Protein AF-A0A7K2YWH5-F1 (afdb_monomer_lite)

Structure (mmCIF, N/CA/C/O backbone):
data_AF-A0A7K2YWH5-F1
#
_entry.id   AF-A0A7K2YWH5-F1
#
loop_
_atom_site.group_PDB
_atom_site.id
_atom_site.type_symbol
_atom_site.label_atom_id
_atom_site.label_alt_id
_atom_site.label_comp_id
_atom_site.label_asym_id
_atom_site.label_entity_id
_atom_site.label_seq_id
_atom_site.pdbx_PDB_ins_code
_atom_site.Cartn_x
_atom_site.Cartn_y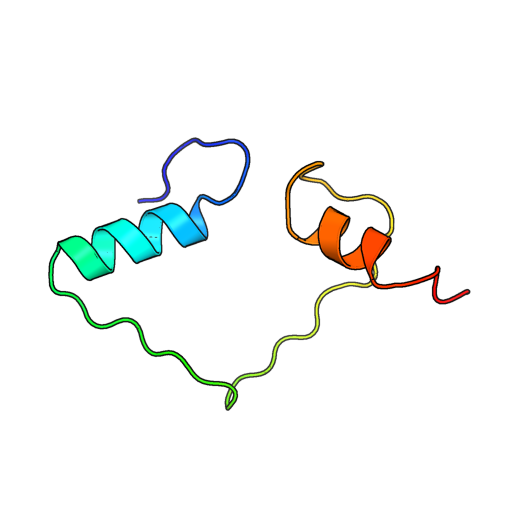
_atom_site.Cartn_z
_atom_site.occupancy
_atom_site.B_iso_or_equiv
_atom_site.auth_seq_id
_atom_site.auth_comp_id
_atom_site.auth_asym_id
_atom_site.auth_atom_id
_atom_site.pdbx_PDB_model_num
ATOM 1 N N . GLY A 1 1 ? 2.178 7.606 9.880 1.00 86.50 1 GLY A N 1
ATOM 2 C CA . GLY A 1 1 ? 2.764 7.963 8.570 1.00 86.50 1 GLY A CA 1
ATOM 3 C C . GLY A 1 1 ? 3.108 6.700 7.806 1.00 86.50 1 GLY A C 1
ATOM 4 O O . GLY A 1 1 ? 2.778 5.625 8.294 1.00 86.50 1 GLY A O 1
ATOM 5 N N . PHE A 1 2 ? 3.751 6.81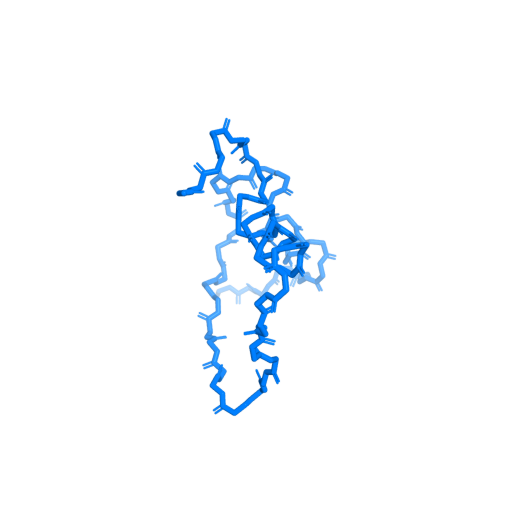3 6.643 1.00 93.25 2 PHE A N 1
ATOM 6 C CA . PHE A 1 2 ? 4.249 5.652 5.896 1.00 93.25 2 PHE A CA 1
ATOM 7 C C . PHE A 1 2 ? 5.507 5.077 6.553 1.00 93.25 2 PHE A C 1
ATOM 9 O O . PHE A 1 2 ? 6.351 5.828 7.043 1.00 93.25 2 PHE A O 1
ATOM 16 N N . ALA A 1 3 ? 5.618 3.749 6.577 1.00 92.56 3 ALA A N 1
ATOM 17 C CA . ALA A 1 3 ? 6.830 3.079 7.033 1.00 92.56 3 ALA A CA 1
ATOM 18 C C . ALA A 1 3 ? 7.953 3.263 5.992 1.00 92.56 3 ALA A C 1
ATOM 20 O O . ALA A 1 3 ? 7.660 3.225 4.796 1.00 92.56 3 ALA A O 1
ATOM 21 N N . PRO A 1 4 ? 9.224 3.426 6.403 1.00 92.38 4 PRO A N 1
ATOM 22 C CA . PRO A 1 4 ? 10.355 3.580 5.488 1.00 92.38 4 PRO A CA 1
ATOM 23 C C . PRO A 1 4 ? 10.791 2.221 4.915 1.00 92.38 4 PRO A C 1
ATOM 25 O O . PRO A 1 4 ? 11.887 1.735 5.185 1.00 92.38 4 PRO A O 1
ATOM 28 N N . ILE A 1 5 ? 9.904 1.575 4.160 1.00 90.88 5 ILE A N 1
ATOM 29 C CA . ILE A 1 5 ? 10.156 0.296 3.491 1.00 90.88 5 ILE A CA 1
ATOM 30 C C . ILE A 1 5 ? 10.296 0.501 1.986 1.00 90.88 5 ILE A C 1
ATOM 32 O O . ILE A 1 5 ? 9.726 1.426 1.420 1.00 90.88 5 ILE A O 1
ATOM 36 N N . ALA A 1 6 ? 11.072 -0.367 1.337 1.00 86.88 6 ALA A N 1
ATOM 37 C CA . ALA A 1 6 ? 11.408 -0.208 -0.076 1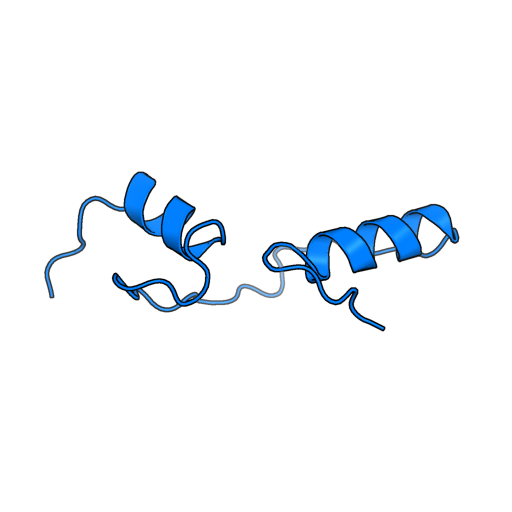.00 86.88 6 ALA A CA 1
ATOM 38 C C . ALA A 1 6 ? 10.203 -0.380 -1.016 1.00 86.88 6 ALA A C 1
ATOM 40 O O . ALA A 1 6 ? 10.186 0.199 -2.100 1.00 86.88 6 ALA A O 1
ATOM 41 N N . VAL A 1 7 ? 9.231 -1.212 -0.625 1.00 89.38 7 VAL A N 1
ATOM 42 C CA . VAL A 1 7 ? 8.031 -1.514 -1.411 1.00 89.38 7 VAL A CA 1
ATOM 43 C C . VAL A 1 7 ? 6.851 -1.784 -0.483 1.00 89.38 7 VAL A C 1
ATOM 45 O O . VAL A 1 7 ? 6.982 -2.532 0.486 1.00 89.38 7 VAL A O 1
ATOM 48 N N . GLY A 1 8 ? 5.684 -1.247 -0.842 1.00 90.31 8 GLY A N 1
ATOM 49 C CA . GLY A 1 8 ? 4.406 -1.587 -0.217 1.00 90.31 8 GLY A CA 1
ATOM 50 C C . GLY A 1 8 ? 4.103 -0.774 1.037 1.00 90.31 8 GLY A C 1
ATOM 51 O O . GLY A 1 8 ? 3.401 -1.265 1.926 1.00 90.31 8 GLY A O 1
ATOM 52 N N . GLU A 1 9 ? 4.630 0.450 1.141 1.00 94.50 9 GLU A N 1
ATOM 53 C CA . GLU A 1 9 ? 4.365 1.336 2.274 1.00 94.50 9 GLU A CA 1
ATOM 54 C C . GLU A 1 9 ? 2.872 1.664 2.428 1.00 94.50 9 GLU A C 1
ATOM 56 O O . GLU A 1 9 ? 2.369 1.790 3.547 1.00 94.50 9 GLU A O 1
ATOM 61 N N . ASP A 1 10 ? 2.147 1.741 1.314 1.00 92.69 10 ASP A N 1
ATOM 62 C CA . ASP A 1 10 ? 0.702 1.943 1.246 1.00 92.69 10 ASP A CA 1
ATOM 63 C C . ASP A 1 10 ? -0.083 0.758 1.811 1.00 92.69 10 ASP A C 1
ATOM 65 O O . ASP A 1 10 ? -0.971 0.933 2.649 1.00 92.69 10 ASP A O 1
ATOM 69 N N . ARG A 1 11 ? 0.293 -0.462 1.431 1.00 93.56 11 ARG A N 1
ATOM 70 C CA . ARG A 1 11 ? -0.281 -1.698 1.958 1.00 93.56 11 ARG A CA 1
ATOM 71 C C . ARG A 1 11 ? -0.016 -1.826 3.457 1.00 93.56 11 ARG A C 1
ATOM 73 O O . ARG A 1 11 ? -0.922 -2.211 4.195 1.00 93.56 11 ARG A O 1
ATOM 80 N N . ALA A 1 12 ? 1.188 -1.474 3.908 1.00 95.81 12 ALA A N 1
ATOM 81 C CA . ALA A 1 12 ? 1.535 -1.463 5.325 1.00 95.81 12 ALA A CA 1
ATOM 82 C C . ALA A 1 12 ? 0.691 -0.444 6.110 1.00 95.81 12 ALA 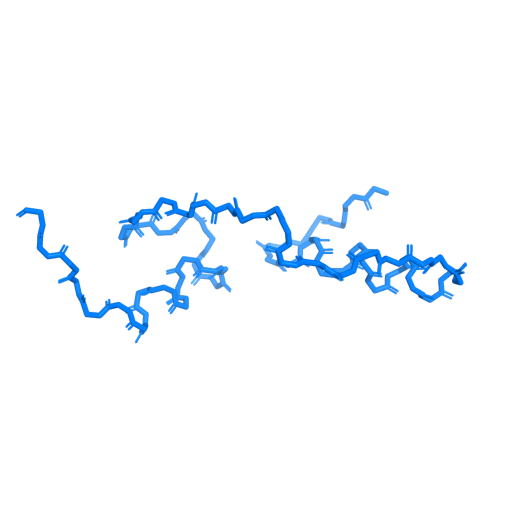A C 1
ATOM 84 O O . ALA A 1 12 ? 0.153 -0.775 7.166 1.00 95.81 12 ALA A O 1
ATOM 85 N N . LEU A 1 13 ? 0.506 0.768 5.575 1.00 96.62 13 LEU A N 1
ATOM 86 C CA . LEU A 1 13 ? -0.347 1.786 6.190 1.00 96.62 13 LEU A CA 1
ATOM 87 C C . LEU A 1 13 ? -1.799 1.308 6.319 1.00 96.62 13 LEU A C 1
ATOM 89 O O . LEU A 1 13 ? -2.404 1.443 7.381 1.00 96.62 13 LEU A O 1
ATOM 93 N N . VAL A 1 14 ? -2.352 0.729 5.254 1.00 97.00 14 VAL A N 1
ATOM 94 C CA . VAL A 1 14 ? -3.718 0.191 5.242 1.00 97.00 14 VAL A CA 1
ATOM 95 C C . VAL A 1 14 ? -3.896 -0.916 6.283 1.00 97.00 14 VAL A C 1
ATOM 97 O O . VAL A 1 14 ? -4.876 -0.883 7.023 1.00 97.00 14 VAL A O 1
ATOM 100 N N . ALA A 1 15 ? -2.934 -1.836 6.404 1.00 96.88 15 ALA A N 1
ATOM 101 C CA . ALA A 1 15 ? -2.979 -2.901 7.406 1.00 96.88 15 ALA A CA 1
ATOM 102 C C . ALA A 1 15 ? -2.987 -2.349 8.843 1.00 96.88 15 ALA A C 1
ATOM 104 O O . ALA A 1 15 ? -3.751 -2.816 9.685 1.00 96.88 15 ALA A O 1
ATOM 105 N N . VAL A 1 16 ? -2.182 -1.317 9.121 1.00 97.31 16 VAL A N 1
ATOM 106 C CA . VAL A 1 16 ? -2.167 -0.648 10.433 1.00 97.31 16 VAL A CA 1
ATOM 107 C C . VAL A 1 16 ? -3.493 0.065 10.714 1.00 97.31 16 VAL A C 1
ATOM 109 O O . VAL A 1 16 ? -3.991 0.005 11.836 1.00 97.31 16 VAL A O 1
ATOM 112 N N . LEU A 1 17 ? -4.090 0.721 9.714 1.00 97.62 17 LEU A N 1
ATOM 113 C CA . LEU A 1 17 ? -5.394 1.375 9.860 1.00 97.62 17 LEU A CA 1
ATOM 114 C C . LEU A 1 17 ? -6.500 0.365 10.186 1.00 97.62 17 LEU A C 1
ATOM 116 O O . LEU A 1 17 ? -7.283 0.598 11.107 1.00 97.62 17 LEU A O 1
ATOM 120 N N . GLU A 1 18 ? -6.539 -0.759 9.472 1.00 97.62 18 GLU A N 1
ATOM 121 C CA . GLU A 1 18 ? -7.500 -1.838 9.715 1.00 97.62 18 GLU A CA 1
ATOM 122 C C . GLU A 1 18 ? -7.300 -2.458 11.108 1.00 97.62 18 GLU A C 1
ATOM 124 O O . GLU A 1 18 ? -8.268 -2.606 11.855 1.00 97.62 18 GLU A O 1
ATOM 129 N N . ALA A 1 19 ? -6.051 -2.719 11.515 1.00 97.75 19 ALA A N 1
ATOM 130 C CA . ALA A 1 19 ? -5.721 -3.211 12.856 1.00 97.75 19 ALA A CA 1
ATOM 131 C C . ALA A 1 19 ? -6.103 -2.221 13.975 1.00 97.75 19 ALA A C 1
ATOM 133 O O . ALA A 1 19 ? -6.453 -2.635 15.077 1.00 97.75 19 ALA A O 1
ATOM 134 N N . ALA A 1 20 ? -6.090 -0.916 13.690 1.00 97.75 20 ALA A N 1
ATOM 135 C CA . ALA A 1 20 ? -6.552 0.133 14.598 1.00 97.75 20 ALA A CA 1
ATOM 136 C C . ALA A 1 20 ? -8.086 0.327 14.591 1.00 97.75 20 ALA A C 1
ATOM 138 O O . ALA A 1 20 ? -8.585 1.307 15.149 1.00 97.75 20 ALA A O 1
ATOM 139 N N . GLY A 1 21 ? -8.845 -0.556 13.930 1.00 98.25 21 GLY A N 1
ATOM 140 C CA . GLY A 1 21 ? -10.307 -0.497 13.856 1.00 98.25 21 GLY A CA 1
ATOM 141 C C . GLY A 1 21 ? -10.848 0.574 12.905 1.00 98.25 21 GLY A C 1
ATOM 142 O O . GLY A 1 21 ? -12.025 0.931 12.975 1.00 98.25 21 GLY A O 1
ATOM 143 N N . ARG A 1 22 ? -10.014 1.127 12.015 1.00 98.25 22 ARG A N 1
ATOM 144 C CA . ARG A 1 22 ? -10.458 2.091 11.001 1.00 98.25 22 ARG A CA 1
ATOM 145 C C . ARG A 1 22 ? -10.989 1.361 9.774 1.00 98.25 22 ARG A C 1
ATOM 147 O O . ARG A 1 22 ? -10.453 0.345 9.343 1.00 98.25 22 ARG A O 1
ATOM 154 N N . ARG A 1 23 ? -12.027 1.931 9.161 1.00 97.44 23 ARG A N 1
ATOM 155 C CA . ARG A 1 23 ? -12.597 1.421 7.913 1.00 97.44 23 ARG A CA 1
ATOM 156 C C . ARG A 1 23 ? -11.893 2.047 6.713 1.00 97.44 23 ARG A C 1
ATOM 158 O O . ARG A 1 23 ? -11.913 3.265 6.555 1.00 97.44 23 ARG A O 1
ATOM 165 N N . VAL A 1 24 ? -11.340 1.208 5.842 1.00 95.69 24 VAL A N 1
ATOM 166 C CA . VAL A 1 24 ? -10.777 1.618 4.550 1.00 95.69 24 VAL A CA 1
ATOM 167 C C . VAL A 1 24 ? -11.805 1.334 3.457 1.00 95.69 24 VAL A C 1
ATOM 169 O O . VAL A 1 24 ? -12.218 0.191 3.262 1.00 95.69 24 VAL A O 1
ATOM 172 N N . LEU A 1 25 ? -12.255 2.375 2.752 1.00 95.56 25 LEU A N 1
ATOM 173 C CA . LEU A 1 25 ? -13.180 2.222 1.629 1.00 95.56 25 LEU A CA 1
ATOM 174 C C . LEU A 1 25 ? -12.476 1.504 0.469 1.00 95.56 25 LEU A C 1
ATOM 176 O O . LEU A 1 25 ? -11.431 1.947 -0.000 1.00 95.56 25 LEU A O 1
ATOM 180 N N . ARG A 1 26 ? -13.076 0.415 -0.016 1.00 93.81 26 ARG A N 1
ATOM 181 C CA . ARG A 1 26 ? -12.679 -0.270 -1.252 1.00 93.81 26 ARG A CA 1
ATOM 182 C C . ARG A 1 26 ? -13.734 0.039 -2.309 1.00 93.81 26 ARG A C 1
ATOM 184 O O . ARG A 1 26 ? -14.908 -0.239 -2.084 1.00 93.81 26 ARG A O 1
ATOM 191 N N . THR A 1 27 ? -13.342 0.665 -3.415 1.00 94.06 27 THR A N 1
ATOM 192 C CA . THR A 1 27 ? -14.273 1.067 -4.477 1.00 94.06 27 THR A CA 1
ATOM 193 C C . THR A 1 27 ? -13.579 1.098 -5.832 1.00 94.06 27 THR A C 1
ATOM 195 O O . THR A 1 27 ? -12.396 1.419 -5.922 1.00 94.06 27 THR A O 1
ATOM 198 N N . ASP A 1 28 ? -14.330 0.779 -6.879 1.00 92.44 28 ASP A N 1
ATOM 199 C CA . ASP A 1 28 ? -13.957 0.894 -8.286 1.00 92.44 28 ASP A CA 1
ATOM 200 C C . ASP A 1 28 ? -14.608 2.111 -8.976 1.00 92.44 28 ASP A C 1
ATOM 202 O O . ASP A 1 28 ? -14.405 2.318 -10.174 1.00 92.44 28 ASP A O 1
ATOM 206 N N . ALA A 1 29 ? -15.346 2.940 -8.224 1.00 94.88 29 ALA A N 1
ATOM 207 C CA . ALA A 1 29 ? -15.986 4.162 -8.717 1.00 94.88 29 ALA A CA 1
ATOM 208 C C . ALA A 1 29 ? -14.972 5.255 -9.107 1.00 94.88 29 ALA A C 1
ATOM 210 O O . ALA A 1 29 ? -15.290 6.156 -9.879 1.00 94.88 29 ALA A O 1
ATOM 211 N N . LEU A 1 30 ? -13.745 5.171 -8.584 1.00 87.75 30 LEU A N 1
ATOM 212 C CA . LEU A 1 30 ? -12.645 6.096 -8.851 1.00 87.75 30 LEU A CA 1
ATOM 213 C C . LEU A 1 30 ? -11.490 5.324 -9.487 1.00 87.75 30 LEU A C 1
ATOM 215 O O . LEU A 1 30 ? -10.585 4.843 -8.805 1.00 87.75 30 LEU A O 1
ATOM 219 N N . ARG A 1 31 ? -11.540 5.167 -10.810 1.00 89.31 31 ARG A N 1
ATOM 220 C CA . ARG A 1 31 ? -10.490 4.469 -11.558 1.00 89.31 31 ARG A CA 1
ATOM 221 C C . ARG A 1 31 ? -9.317 5.402 -11.8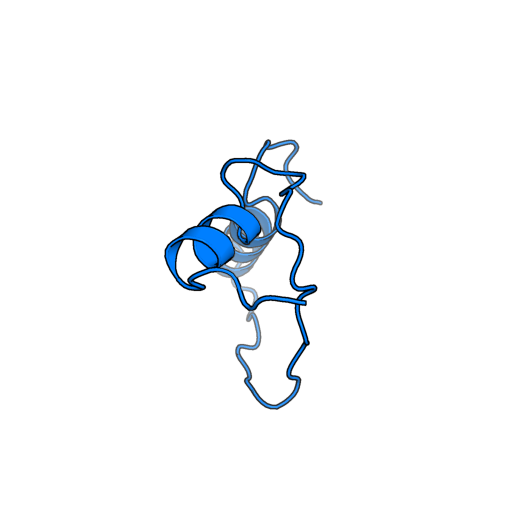12 1.00 89.31 31 ARG A C 1
ATOM 223 O O . ARG A 1 31 ? -9.499 6.536 -12.246 1.00 89.31 31 ARG A O 1
ATOM 230 N N . VAL A 1 32 ? -8.113 4.892 -11.593 1.00 85.56 32 VAL A N 1
ATOM 231 C CA . VAL A 1 32 ? -6.867 5.586 -11.921 1.00 85.56 32 VAL A CA 1
ATOM 232 C C . VAL A 1 32 ? -6.177 4.877 -13.077 1.00 85.56 32 VAL A C 1
ATOM 234 O O . VAL A 1 32 ? -6.133 3.648 -13.128 1.00 85.56 32 VAL A O 1
ATOM 237 N N . LEU A 1 33 ? -5.640 5.657 -14.013 1.00 85.44 33 LEU A N 1
ATOM 238 C CA . LEU A 1 33 ? -4.778 5.141 -15.069 1.00 85.44 33 LEU A CA 1
ATOM 239 C C . LEU A 1 33 ? -3.338 5.143 -14.562 1.00 85.44 33 LEU A C 1
ATOM 241 O O . LEU A 1 33 ? -2.800 6.183 -14.184 1.00 85.44 33 LEU A O 1
ATOM 245 N N . THR A 1 34 ? -2.718 3.967 -14.546 1.00 79.62 34 THR A N 1
ATOM 246 C CA . THR A 1 34 ? -1.286 3.838 -14.269 1.00 79.62 34 THR A CA 1
ATOM 247 C C . THR A 1 34 ? -0.489 4.108 -15.545 1.00 79.62 34 THR A C 1
ATOM 249 O O . THR A 1 34 ? -0.906 3.721 -16.636 1.00 79.62 34 THR A O 1
ATOM 252 N N . SER A 1 35 ? 0.663 4.771 -15.434 1.00 78.31 35 SER A N 1
ATOM 253 C CA . SER A 1 35 ? 1.550 4.981 -16.584 1.00 78.31 35 SER A CA 1
ATOM 254 C C . SER A 1 35 ? 2.085 3.645 -17.104 1.00 78.31 35 SER A C 1
ATOM 256 O O . SER A 1 35 ? 2.532 2.826 -16.300 1.00 78.31 35 SER A O 1
ATOM 258 N N . ALA A 1 36 ? 2.167 3.473 -18.424 1.00 75.88 36 ALA A N 1
ATOM 259 C CA . ALA A 1 36 ? 2.773 2.306 -19.077 1.00 75.88 36 ALA A CA 1
ATOM 260 C C . ALA A 1 36 ? 4.319 2.300 -19.010 1.00 75.88 36 ALA A C 1
ATOM 262 O O . ALA A 1 36 ? 4.994 1.963 -19.979 1.00 75.88 36 ALA A O 1
ATOM 263 N N . ARG A 1 37 ? 4.908 2.726 -17.885 1.00 79.31 37 ARG A N 1
ATOM 264 C CA . ARG A 1 37 ? 6.367 2.752 -17.724 1.00 79.31 37 ARG A CA 1
ATOM 265 C C . ARG A 1 37 ? 6.924 1.336 -17.771 1.00 79.31 37 ARG A C 1
ATOM 267 O O . ARG A 1 37 ? 6.523 0.490 -16.978 1.00 79.31 37 ARG A O 1
ATOM 274 N N . THR A 1 38 ? 7.901 1.137 -18.645 1.00 81.88 38 THR A N 1
ATOM 275 C CA . THR A 1 38 ? 8.653 -0.114 -18.770 1.00 81.88 38 THR A CA 1
ATOM 276 C C . THR A 1 38 ? 9.883 -0.167 -17.860 1.00 81.88 38 THR A C 1
ATOM 278 O O . THR A 1 38 ? 10.460 -1.234 -17.687 1.00 81.88 38 THR A O 1
ATOM 281 N N . ASP A 1 39 ? 10.247 0.958 -17.236 1.00 86.06 39 ASP A N 1
ATOM 282 C CA . ASP A 1 39 ? 11.318 1.065 -16.241 1.00 86.06 39 ASP A CA 1
ATOM 283 C C . ASP A 1 39 ? 10.739 1.436 -14.853 1.00 86.06 39 ASP A C 1
ATOM 285 O O . ASP A 1 39 ? 10.372 2.597 -14.607 1.00 86.06 39 ASP A O 1
ATOM 289 N N . PRO A 1 40 ? 10.540 0.454 -13.951 1.00 81.75 40 PRO A N 1
ATOM 290 C CA . PRO A 1 40 ? 9.929 0.681 -12.649 1.00 81.75 40 PRO A CA 1
ATOM 291 C C . PRO A 1 40 ? 10.929 1.244 -11.630 1.00 81.75 40 PRO A C 1
ATOM 293 O O . PRO A 1 40 ? 11.942 0.632 -11.315 1.00 81.75 40 PRO A O 1
ATOM 296 N N . ARG A 1 41 ? 10.565 2.361 -10.984 1.00 83.75 41 ARG A N 1
ATOM 297 C CA . ARG A 1 41 ? 11.361 2.970 -9.892 1.00 83.75 41 ARG A CA 1
ATOM 298 C C . ARG A 1 41 ? 11.524 2.068 -8.666 1.00 83.75 41 ARG A C 1
ATOM 300 O O . ARG A 1 41 ? 12.491 2.202 -7.929 1.00 83.75 41 ARG A O 1
ATOM 307 N N . ALA A 1 42 ? 10.549 1.192 -8.436 1.00 84.88 42 ALA A N 1
ATOM 308 C CA . ALA A 1 42 ? 10.560 0.194 -7.379 1.00 84.88 42 ALA A CA 1
ATOM 309 C C . ALA A 1 42 ? 10.595 -1.191 -8.047 1.00 84.88 42 ALA A C 1
ATOM 311 O O . ALA A 1 42 ? 9.549 -1.649 -8.517 1.00 84.88 42 ALA A O 1
ATOM 312 N N . PRO A 1 43 ? 11.758 -1.867 -8.109 1.00 79.75 43 PRO A N 1
ATOM 313 C CA . PRO A 1 43 ? 11.917 -3.117 -8.860 1.00 79.75 43 PRO A CA 1
ATOM 314 C C . PRO A 1 43 ? 11.000 -4.262 -8.412 1.00 79.75 43 PRO A C 1
ATOM 316 O O . PRO A 1 43 ? 10.733 -5.177 -9.184 1.00 79.75 43 PRO A O 1
ATOM 319 N N . ALA A 1 44 ? 10.515 -4.226 -7.169 1.00 84.69 44 ALA A N 1
ATOM 320 C CA . ALA A 1 44 ? 9.541 -5.181 -6.640 1.00 84.69 44 ALA A CA 1
ATOM 321 C C . ALA A 1 44 ? 8.140 -4.570 -6.426 1.00 84.69 44 ALA A C 1
ATOM 323 O O . ALA A 1 44 ? 7.293 -5.204 -5.809 1.00 84.69 44 ALA A O 1
ATOM 324 N N . GLY A 1 45 ? 7.896 -3.351 -6.920 1.00 85.00 45 GLY A N 1
ATOM 325 C CA . GLY A 1 45 ? 6.596 -2.683 -6.857 1.00 85.00 45 GLY A CA 1
ATOM 326 C C . GLY A 1 45 ? 5.683 -3.016 -8.039 1.00 85.00 45 GLY A C 1
ATOM 327 O O . GLY A 1 45 ? 6.030 -3.799 -8.920 1.00 85.00 45 GLY A O 1
ATOM 328 N N . PHE A 1 46 ? 4.528 -2.349 -8.103 1.00 83.81 46 PHE A N 1
ATOM 329 C CA . PHE A 1 46 ? 3.471 -2.624 -9.089 1.00 83.81 46 PHE A CA 1
ATOM 330 C C . PHE A 1 46 ? 3.927 -2.558 -10.559 1.00 83.81 46 PHE A C 1
ATOM 332 O O . PHE A 1 46 ? 3.407 -3.279 -11.404 1.00 83.81 46 PHE A O 1
ATOM 339 N N . GLY A 1 47 ? 4.937 -1.743 -10.883 1.00 84.88 47 GLY A N 1
ATOM 340 C CA . GLY A 1 47 ? 5.502 -1.695 -12.237 1.00 84.88 47 GLY A CA 1
ATOM 341 C C . GLY A 1 47 ? 6.083 -3.035 -12.708 1.00 84.88 47 GLY A C 1
ATOM 342 O O . GLY A 1 47 ? 5.950 -3.373 -13.880 1.00 84.88 47 GLY A O 1
ATOM 343 N N . ARG A 1 48 ? 6.637 -3.849 -11.797 1.00 86.06 48 ARG A N 1
ATOM 344 C 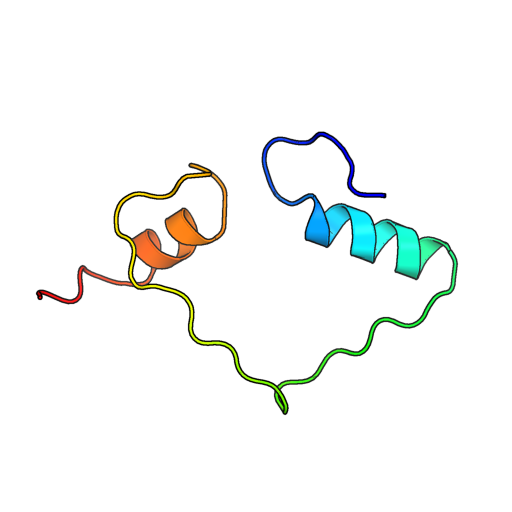CA . ARG A 1 48 ? 7.054 -5.224 -12.109 1.00 86.06 48 ARG A CA 1
ATOM 345 C C . ARG A 1 48 ? 5.860 -6.093 -12.496 1.00 86.06 48 ARG A C 1
ATOM 347 O O . ARG A 1 48 ? 5.945 -6.835 -13.468 1.00 86.06 48 ARG A O 1
ATOM 354 N N . ASP A 1 49 ? 4.751 -5.994 -11.766 1.00 83.56 49 ASP A N 1
ATOM 355 C CA . ASP A 1 49 ? 3.539 -6.762 -12.071 1.00 83.56 49 ASP A CA 1
ATOM 356 C C . ASP A 1 49 ? 2.955 -6.368 -13.429 1.00 83.56 49 ASP A C 1
ATOM 358 O O . ASP A 1 49 ? 2.485 -7.228 -14.173 1.00 83.56 49 ASP A O 1
ATOM 362 N N . LEU A 1 50 ? 3.022 -5.078 -13.772 1.00 83.00 50 LEU A N 1
ATOM 363 C CA . LEU A 1 50 ? 2.615 -4.579 -15.083 1.00 83.00 50 LEU A CA 1
ATOM 364 C C . LEU A 1 50 ? 3.499 -5.134 -16.201 1.00 83.00 50 LEU A C 1
ATOM 366 O O . LEU A 1 50 ? 2.957 -5.546 -17.216 1.00 83.00 50 LEU A O 1
ATOM 370 N N . LEU A 1 51 ? 4.819 -5.213 -16.015 1.00 83.88 51 LEU A N 1
ATOM 371 C CA . LEU A 1 51 ? 5.729 -5.830 -16.991 1.00 83.88 51 LEU A CA 1
ATOM 372 C C . LEU A 1 51 ? 5.482 -7.334 -17.165 1.00 83.88 51 LEU A C 1
ATOM 374 O O . LEU A 1 51 ? 5.575 -7.853 -18.271 1.00 83.88 51 LEU A O 1
ATOM 378 N N . LEU A 1 52 ? 5.157 -8.043 -16.081 1.00 83.06 52 LEU A N 1
ATOM 379 C CA . LEU A 1 52 ? 4.848 -9.475 -16.141 1.00 83.06 52 LEU A CA 1
ATOM 380 C C . LEU A 1 52 ? 3.513 -9.760 -16.845 1.00 83.06 52 LEU A C 1
ATOM 382 O O . LEU A 1 52 ? 3.340 -10.833 -17.418 1.00 83.06 52 LEU A O 1
ATOM 386 N N . ARG A 1 53 ? 2.553 -8.832 -16.762 1.00 75.69 53 ARG A N 1
ATOM 387 C CA . ARG A 1 53 ? 1.185 -9.003 -17.285 1.00 75.69 53 ARG A CA 1
ATOM 388 C C . ARG A 1 53 ? 0.970 -8.340 -18.641 1.00 75.69 53 ARG A C 1
ATOM 390 O O . ARG A 1 53 ? 0.121 -8.784 -19.406 1.00 75.69 53 ARG A O 1
ATOM 397 N N . GLY A 1 54 ? 1.713 -7.280 -18.924 1.00 68.94 54 GLY A N 1
ATOM 398 C CA . GLY A 1 54 ? 1.750 -6.592 -20.198 1.00 68.94 54 GLY A CA 1
ATOM 399 C C . GLY A 1 54 ? 2.942 -7.086 -20.998 1.00 68.94 54 GLY A C 1
ATOM 400 O O . GLY A 1 54 ? 4.051 -6.590 -20.820 1.00 68.94 54 GLY A O 1
ATOM 401 N N . GLY A 1 55 ? 2.711 -8.021 -21.925 1.00 56.19 55 GLY A N 1
ATOM 402 C CA . GLY A 1 55 ? 3.576 -8.096 -23.100 1.00 56.19 55 GLY A CA 1
ATOM 403 C C . GLY A 1 55 ? 3.639 -6.690 -23.688 1.00 56.19 55 GLY A C 1
ATOM 404 O O . GLY A 1 55 ? 2.586 -6.073 -23.851 1.00 56.19 55 GLY A O 1
ATOM 405 N N . ALA A 1 56 ? 4.856 -6.166 -23.858 1.00 53.47 56 ALA A N 1
ATOM 406 C CA . ALA A 1 56 ? 5.126 -4.784 -24.235 1.00 53.47 56 ALA A CA 1
ATOM 407 C C . ALA A 1 56 ? 4.062 -4.269 -25.213 1.00 53.47 56 ALA A C 1
ATOM 409 O O . ALA A 1 56 ? 3.975 -4.758 -26.336 1.00 53.47 56 ALA A O 1
ATOM 410 N N . CYS A 1 57 ? 3.228 -3.323 -24.772 1.00 44.03 57 CYS A N 1
ATOM 411 C CA . CYS A 1 57 ? 2.411 -2.564 -25.706 1.00 44.03 57 CYS A CA 1
ATOM 412 C C . CYS A 1 57 ? 3.422 -1.765 -26.541 1.00 44.03 57 CYS A C 1
ATOM 414 O O . CYS A 1 57 ? 4.121 -0.932 -25.951 1.00 44.03 57 CYS A O 1
ATOM 416 N N . PRO A 1 58 ? 3.616 -2.074 -27.837 1.00 47.19 58 PRO A N 1
ATOM 417 C CA . PRO A 1 58 ? 4.571 -1.334 -28.635 1.00 47.19 58 PRO A CA 1
ATOM 418 C C . PRO A 1 58 ? 4.011 0.077 -28.805 1.00 47.19 58 PRO A C 1
ATOM 420 O O . PRO A 1 58 ? 2.842 0.242 -29.161 1.00 47.19 58 PRO A O 1
ATOM 423 N N . LEU A 1 59 ? 4.834 1.068 -28.465 1.00 45.50 59 LEU A N 1
ATOM 424 C CA . LEU A 1 59 ? 4.619 2.455 -28.866 1.00 45.50 59 LEU A CA 1
ATOM 425 C C . LEU A 1 59 ? 4.635 2.566 -30.393 1.00 45.50 59 LEU A C 1
ATOM 427 O O . LEU A 1 59 ? 5.457 1.851 -31.014 1.00 45.50 59 LEU A O 1
#

Foldseek 3Di:
DFDPDLEDSVVVVVVVCVVVVHDDDDDPPDDDDDDQDCDDPRCPYPSVVSVVVDPDPDD

Secondary structure (DSSP, 8-state):
-----SS-HHHHHHHHHHHTTPPPP--SSS--PPP--SS-SSTTSHHHHHHHHS-----

Sequence (59 aa):
GFAPIAVGEDRALVAVLEAAGRRVLRTDALRVLTSARTDPRAPAGFGRDLLLRGGACPL

pLDDT: mean 85.52, std 13.0, range [44.03, 98.25]

Radius of gyration: 14.57 Å; chains: 1; bounding box: 28×17×44 Å